Protein AF-A0A7V1QRY2-F1 (afdb_monomer)

Nearest PDB structures (foldseek):
  7t5u-assembly1_A  TM=5.428E-01  e=4.497E-02  Escherichia coli
  8tac-assembly2_B  TM=6.209E-01  e=4.074E-01  synthetic construct
  1zz7-assembly1_A-2  TM=4.964E-01  e=3.832E-01  Streptomyces wedmorensis
  9f9s-assembly1_CN  TM=3.972E-01  e=2.497E-01  Saccharomyces cerevisiae
  6b9r-assembly1_D  T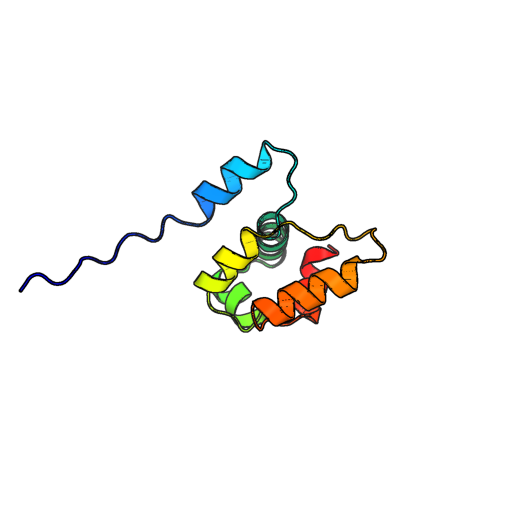M=4.075E-01  e=3.605E-01  Streptomyces albus

Solvent-accessible surface area (backbone atoms only — not comparable to full-atom values): 5618 Å² total; per-residue (Å²): 137,82,78,82,76,82,74,80,75,82,54,66,69,68,57,57,67,62,41,72,76,68,82,58,57,34,32,36,59,37,56,46,54,48,23,66,75,69,73,46,52,67,63,57,51,14,56,71,32,63,37,50,55,66,56,47,51,60,50,26,72,34,76,45,61,52,69,87,45,94,58,23,69,63,50,44,44,53,50,16,65,74,63,57,33,44,42,68,61,50,42,58,44,59,67,106

Radius of gyration: 14.47 Å; Cα contacts (8 Å, |Δi|>4): 87; chains: 1; bounding box: 27×27×54 Å

pLDDT: mean 79.8, std 19.7, range [36.03, 95.25]

Secondary structure (DSSP, 8-state):
--PPP------HHHHHHHHTTTT--BHHHHHHHHHHHHT--HHHHHHHTTS-HHHHHHHHTSBPPPTTSTTHHHHHHHHHHHHT--HHHHHHHH--

Sequence (96 aa):
MSTPEPRPFVGFTAIAGRYATDGTWLVGTALRAYQERHGLSASELAARLGISTEALGWLGMRTRPDPTAATFAREVQRLADTFRCDADLLTAILSA

Structure (mmCIF, N/CA/C/O backbone):
data_AF-A0A7V1QRY2-F1
#
_entry.id   AF-A0A7V1QRY2-F1
#
loop_
_atom_site.group_PDB
_atom_site.id
_atom_site.type_symbol
_atom_site.label_atom_id
_atom_site.label_alt_id
_atom_site.label_comp_id
_atom_site.label_asym_id
_atom_site.label_entity_id
_atom_site.label_seq_id
_atom_site.pdbx_PDB_ins_code
_atom_site.Cartn_x
_atom_site.Cartn_y
_atom_site.Cartn_z
_atom_site.occupancy
_atom_site.B_iso_or_equiv
_atom_site.auth_seq_id
_atom_site.auth_comp_id
_atom_site.auth_asym_id
_atom_site.auth_atom_id
_atom_site.pdbx_PDB_model_num
ATOM 1 N N . MET A 1 1 ? -0.574 9.766 41.902 1.00 46.59 1 MET A N 1
ATOM 2 C CA . MET A 1 1 ? -0.511 8.827 40.762 1.00 46.59 1 MET A CA 1
ATOM 3 C C . MET A 1 1 ? -0.834 9.626 39.514 1.00 46.59 1 MET A C 1
ATOM 5 O O . MET A 1 1 ? -1.999 9.909 39.285 1.00 46.59 1 MET A O 1
ATOM 9 N N . SER A 1 2 ? 0.182 10.092 38.788 1.00 48.78 2 SER A N 1
ATOM 10 C CA . SER A 1 2 ? -0.023 10.863 37.557 1.00 48.78 2 SER A CA 1
ATOM 11 C C . SER A 1 2 ? -0.188 9.891 36.395 1.00 48.78 2 SER A C 1
ATOM 13 O O . SER A 1 2 ? 0.725 9.126 36.091 1.00 48.78 2 SER A O 1
ATOM 15 N N . THR A 1 3 ? -1.369 9.881 35.785 1.00 43.84 3 THR A N 1
ATOM 16 C CA . THR A 1 3 ? -1.623 9.229 34.497 1.00 43.84 3 THR A CA 1
ATOM 17 C C . THR A 1 3 ? -0.698 9.834 33.438 1.00 43.84 3 THR A C 1
ATOM 19 O O . THR A 1 3 ? -0.649 11.062 33.341 1.00 43.84 3 THR A O 1
ATOM 22 N N . PRO A 1 4 ? 0.051 9.034 32.658 1.00 46.53 4 PRO A N 1
ATOM 23 C CA . PRO A 1 4 ? 0.855 9.577 31.571 1.00 46.53 4 PRO A CA 1
ATOM 24 C C . PRO A 1 4 ? -0.071 10.172 30.504 1.00 46.53 4 PRO A C 1
ATOM 26 O O . PRO A 1 4 ? -0.986 9.501 30.027 1.00 46.53 4 PRO A O 1
ATOM 29 N N . GLU A 1 5 ? 0.160 11.438 30.155 1.00 36.03 5 GLU A N 1
ATOM 30 C CA . GLU A 1 5 ? -0.565 12.119 29.084 1.00 36.03 5 GLU A CA 1
ATOM 31 C C . GLU A 1 5 ? -0.359 11.397 27.740 1.00 36.03 5 GLU A C 1
ATOM 33 O O . GLU A 1 5 ? 0.755 10.938 27.446 1.00 36.03 5 GLU A O 1
ATOM 38 N N . PRO A 1 6 ? -1.403 11.287 26.899 1.00 43.12 6 PRO A N 1
ATOM 39 C CA . PRO A 1 6 ? -1.250 10.765 25.551 1.00 43.12 6 PRO A CA 1
ATOM 40 C C . PRO A 1 6 ? -0.334 11.706 24.763 1.00 43.12 6 PRO A C 1
ATOM 42 O O . PRO A 1 6 ? -0.660 12.869 24.530 1.00 43.12 6 PRO A O 1
ATOM 45 N N . ARG A 1 7 ? 0.839 11.209 24.354 1.00 44.75 7 ARG A N 1
ATOM 46 C CA . ARG A 1 7 ? 1.733 11.972 23.477 1.00 44.75 7 ARG A CA 1
ATOM 47 C C . ARG A 1 7 ? 0.992 12.249 22.164 1.00 44.75 7 ARG A C 1
ATOM 49 O O . ARG A 1 7 ? 0.435 11.304 21.600 1.00 44.75 7 ARG 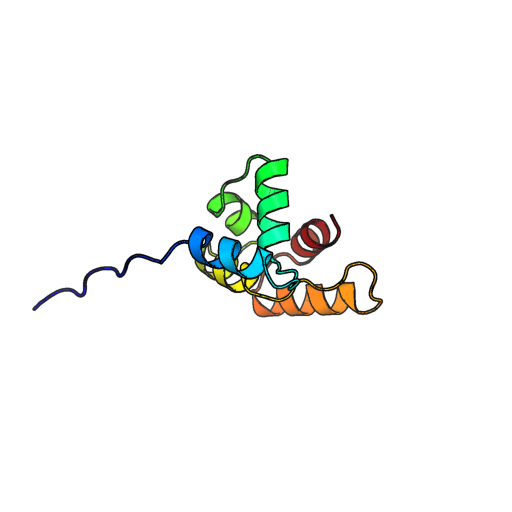A O 1
ATOM 56 N N . PRO A 1 8 ? 1.003 13.485 21.641 1.00 43.34 8 PRO A N 1
ATOM 57 C CA . PRO A 1 8 ? 0.456 13.748 20.321 1.00 43.34 8 PRO A CA 1
ATOM 58 C C . PRO A 1 8 ? 1.229 12.909 19.299 1.00 43.34 8 PRO A C 1
ATOM 60 O O . PRO A 1 8 ? 2.452 13.019 19.184 1.00 43.34 8 PRO A O 1
ATOM 63 N N . PHE A 1 9 ? 0.517 12.043 18.577 1.00 45.16 9 PHE A N 1
ATOM 64 C CA . PHE A 1 9 ? 1.045 11.355 17.406 1.00 45.16 9 PHE A CA 1
ATOM 65 C C . PHE A 1 9 ? 1.381 12.443 16.387 1.00 45.16 9 PHE A C 1
ATOM 67 O O . PHE A 1 9 ? 0.480 13.043 15.799 1.00 45.16 9 PHE A O 1
ATOM 74 N N . VAL A 1 10 ? 2.665 12.785 16.263 1.00 46.66 10 VAL A N 1
ATOM 75 C CA . VAL A 1 10 ? 3.132 13.800 15.315 1.00 46.66 10 VAL A CA 1
ATOM 76 C C . VAL A 1 10 ? 2.721 13.321 13.930 1.00 46.66 10 VAL A C 1
ATOM 78 O O . VAL A 1 10 ? 3.238 12.332 13.414 1.00 46.66 10 VAL A O 1
ATOM 81 N N . GLY A 1 11 ? 1.694 13.980 13.397 1.00 41.69 11 GLY A N 1
ATOM 82 C CA . GLY A 1 11 ? 0.957 13.537 12.231 1.00 41.69 11 GLY A CA 1
ATOM 83 C C . GLY A 1 11 ? 1.859 13.332 11.022 1.00 41.69 11 GLY A C 1
ATOM 84 O O . GLY A 1 11 ? 2.761 14.122 10.740 1.00 41.69 11 GLY A O 1
ATOM 85 N N . PHE A 1 12 ? 1.541 12.272 10.285 1.00 49.53 12 PHE A N 1
ATOM 86 C CA . PHE A 1 12 ? 2.014 11.881 8.955 1.00 49.53 12 PHE A CA 1
ATOM 87 C C . PHE A 1 12 ? 2.361 13.049 8.001 1.00 49.53 12 PHE A C 1
ATOM 89 O O . PHE A 1 12 ? 3.268 12.942 7.176 1.00 49.53 12 PHE A O 1
ATOM 96 N N . THR A 1 13 ? 1.689 14.194 8.148 1.00 52.03 13 THR A N 1
ATOM 97 C CA . THR A 1 13 ? 1.915 15.443 7.412 1.00 52.03 13 THR A CA 1
ATOM 98 C C . THR A 1 13 ? 3.326 16.022 7.548 1.00 52.03 13 THR A C 1
ATOM 100 O O . THR A 1 13 ? 3.864 16.498 6.550 1.00 52.03 13 THR A O 1
ATOM 103 N N . ALA A 1 14 ? 3.956 15.968 8.726 1.00 48.12 14 ALA A N 1
ATOM 104 C CA . ALA A 1 14 ? 5.292 16.548 8.919 1.00 48.12 14 ALA A CA 1
ATOM 105 C C . ALA A 1 14 ? 6.407 15.690 8.297 1.00 48.12 14 ALA A C 1
ATOM 107 O O . ALA A 1 14 ? 7.437 16.206 7.865 1.00 48.12 14 ALA A O 1
ATOM 108 N N . ILE A 1 15 ? 6.188 14.376 8.232 1.00 49.97 15 ILE A N 1
ATOM 109 C CA . ILE A 1 15 ? 7.153 13.414 7.699 1.00 49.97 15 ILE A CA 1
ATOM 110 C C . ILE A 1 15 ? 7.104 13.473 6.169 1.00 49.97 15 ILE A C 1
ATOM 112 O O . ILE A 1 15 ? 8.118 13.765 5.545 1.00 49.97 15 ILE A O 1
ATOM 116 N N . ALA A 1 16 ? 5.922 13.338 5.557 1.00 48.66 16 ALA A N 1
ATOM 117 C CA . ALA A 1 16 ? 5.768 13.325 4.098 1.00 48.66 16 ALA A CA 1
ATOM 118 C C . ALA A 1 16 ? 6.312 14.591 3.398 1.00 48.66 16 ALA A C 1
ATOM 120 O O . ALA A 1 16 ? 6.877 14.494 2.309 1.00 48.66 16 ALA A O 1
ATOM 121 N N . GLY A 1 17 ? 6.206 15.766 4.034 1.00 43.66 17 GLY A N 1
ATOM 122 C CA . GLY A 1 17 ? 6.709 17.026 3.475 1.00 43.66 17 GLY A CA 1
ATOM 123 C C . GLY A 1 17 ? 8.236 17.116 3.364 1.00 43.66 17 GLY A C 1
ATOM 124 O O . GLY A 1 17 ? 8.733 17.851 2.520 1.00 43.66 17 GLY A O 1
ATOM 125 N N . ARG A 1 18 ? 8.991 16.357 4.173 1.00 43.91 18 ARG A N 1
ATOM 126 C CA . ARG A 1 18 ? 10.464 16.422 4.204 1.00 43.91 18 ARG A CA 1
ATOM 127 C C . ARG A 1 18 ? 11.135 15.438 3.235 1.00 43.91 18 ARG A C 1
ATOM 129 O O . ARG A 1 18 ? 12.245 15.701 2.785 1.00 43.91 18 ARG A O 1
ATOM 136 N N . TYR A 1 19 ? 10.451 14.350 2.867 1.00 45.56 19 TYR A N 1
ATOM 137 C CA . TYR A 1 19 ? 10.966 13.334 1.931 1.00 45.56 19 TYR A CA 1
ATOM 138 C C . TYR A 1 19 ? 10.661 13.632 0.460 1.00 45.56 19 TYR A C 1
ATOM 140 O O . TYR A 1 19 ? 11.324 13.086 -0.416 1.00 45.56 19 TYR A O 1
ATOM 148 N N . ALA A 1 20 ? 9.716 14.535 0.171 1.00 46.31 20 ALA A N 1
ATOM 149 C CA . ALA A 1 20 ? 9.482 15.014 -1.194 1.00 46.31 20 ALA A CA 1
ATOM 150 C C . ALA A 1 20 ? 10.718 15.718 -1.796 1.00 46.31 20 ALA A C 1
ATOM 152 O O . ALA A 1 20 ? 10.883 15.742 -3.011 1.00 46.31 20 ALA A O 1
ATOM 153 N N . THR A 1 21 ? 11.599 16.260 -0.950 1.00 43.47 21 THR A N 1
ATOM 154 C CA . THR A 1 21 ? 12.802 17.007 -1.346 1.00 43.47 21 THR A CA 1
ATOM 155 C C . THR A 1 21 ? 14.021 16.144 -1.691 1.00 43.47 21 THR A C 1
ATOM 157 O O . THR A 1 21 ? 14.940 16.666 -2.311 1.00 43.47 21 THR A O 1
ATOM 160 N N . ASP A 1 22 ? 14.044 14.853 -1.335 1.00 45.41 22 ASP A N 1
ATOM 161 C CA . ASP A 1 22 ? 15.272 14.028 -1.380 1.00 45.41 22 ASP A CA 1
ATOM 162 C C . ASP A 1 22 ? 15.280 12.961 -2.494 1.00 45.41 22 ASP A C 1
ATOM 164 O O . ASP A 1 22 ? 16.093 12.044 -2.490 1.00 45.41 22 ASP A O 1
ATOM 168 N N . GLY A 1 23 ? 14.333 13.003 -3.439 1.00 49.94 23 GLY A N 1
ATOM 169 C CA . GLY A 1 23 ? 14.256 12.005 -4.521 1.00 49.94 23 GLY A CA 1
ATOM 170 C C . GLY A 1 23 ? 13.921 10.575 -4.061 1.00 49.94 23 GLY A C 1
ATOM 171 O O . GLY A 1 23 ? 13.822 9.670 -4.887 1.00 49.94 23 GLY A O 1
ATOM 172 N N . THR A 1 24 ? 13.690 10.355 -2.763 1.00 57.16 24 THR A N 1
ATOM 173 C CA . THR A 1 24 ? 13.253 9.066 -2.222 1.00 57.16 24 THR A CA 1
ATOM 174 C C . THR A 1 24 ? 11.741 8.930 -2.401 1.00 57.16 24 THR A C 1
ATOM 176 O O . THR A 1 24 ? 10.953 9.543 -1.681 1.00 57.16 24 THR A O 1
ATOM 179 N N . TRP A 1 25 ? 11.310 8.115 -3.367 1.00 75.38 25 TRP A N 1
ATOM 180 C CA . TRP A 1 25 ? 9.902 7.744 -3.511 1.00 75.38 25 TRP A CA 1
ATOM 181 C C . TRP A 1 25 ? 9.474 6.868 -2.332 1.00 75.38 25 TRP A C 1
ATOM 183 O O . TRP A 1 25 ? 9.879 5.715 -2.211 1.00 75.38 25 TRP A O 1
ATOM 193 N N . LEU A 1 26 ? 8.646 7.421 -1.448 1.00 86.44 26 LEU A N 1
ATOM 194 C CA . LEU A 1 26 ? 8.030 6.689 -0.347 1.00 86.44 26 LEU A CA 1
ATOM 195 C C . LEU A 1 26 ? 6.661 6.137 -0.746 1.00 86.44 26 LEU A C 1
ATOM 197 O O . LEU A 1 26 ? 5.927 6.743 -1.531 1.00 86.44 26 LEU A O 1
ATOM 201 N N . VAL A 1 27 ? 6.273 5.024 -0.122 1.00 89.75 27 VAL A N 1
ATOM 202 C CA . VAL A 1 27 ? 4.919 4.458 -0.225 1.00 89.75 27 VAL A CA 1
ATOM 203 C C . VAL A 1 27 ? 3.865 5.486 0.202 1.00 89.75 27 VAL A C 1
ATOM 205 O O . VAL A 1 27 ? 2.793 5.557 -0.395 1.00 89.75 27 VAL A O 1
ATOM 208 N N . GLY A 1 28 ? 4.183 6.352 1.171 1.00 88.31 28 GLY A N 1
ATOM 209 C CA . GLY A 1 28 ? 3.286 7.402 1.654 1.00 88.31 28 GLY A CA 1
ATOM 210 C C . GLY A 1 28 ? 2.818 8.370 0.565 1.00 88.31 28 GLY A C 1
ATOM 211 O O . GLY A 1 28 ? 1.672 8.815 0.605 1.00 88.31 28 GLY A O 1
ATOM 212 N N . THR A 1 2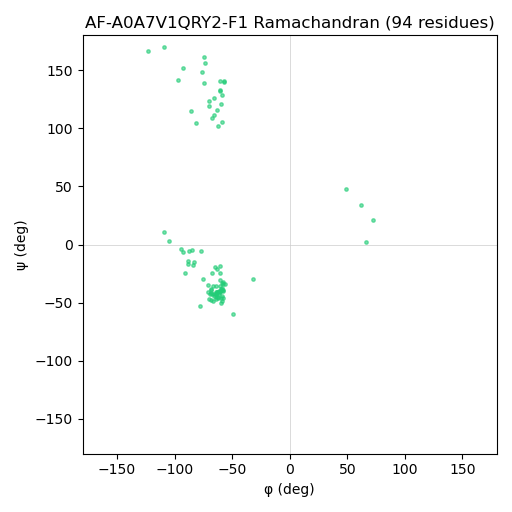9 ? 3.653 8.641 -0.443 1.00 88.00 29 THR A N 1
ATOM 213 C CA . THR A 1 29 ? 3.284 9.494 -1.582 1.00 88.00 29 THR A CA 1
ATOM 214 C C . THR A 1 29 ? 2.216 8.826 -2.450 1.00 88.00 29 THR A C 1
ATOM 216 O O . THR A 1 29 ? 1.238 9.471 -2.820 1.00 88.00 29 THR A O 1
ATOM 219 N N . ALA A 1 30 ? 2.348 7.521 -2.711 1.00 90.12 30 ALA A N 1
ATOM 220 C CA . ALA A 1 30 ? 1.359 6.754 -3.471 1.00 90.12 30 ALA A CA 1
ATOM 221 C C . ALA A 1 30 ? 0.041 6.586 -2.693 1.00 90.12 30 ALA A C 1
ATOM 223 O O . ALA A 1 30 ? -1.039 6.804 -3.240 1.00 90.12 30 ALA A O 1
ATOM 224 N N . LEU A 1 31 ? 0.118 6.298 -1.387 1.00 90.88 31 LEU A N 1
ATOM 225 C CA . LEU A 1 31 ? -1.059 6.223 -0.512 1.00 90.88 31 LEU A CA 1
ATOM 226 C C . LEU A 1 31 ? -1.822 7.553 -0.467 1.00 90.88 31 LEU A C 1
ATOM 228 O O . LEU A 1 31 ? -3.053 7.561 -0.417 1.00 90.88 31 LEU A O 1
ATOM 232 N N . ARG A 1 32 ? -1.108 8.684 -0.467 1.00 88.44 32 ARG A N 1
ATOM 233 C CA . ARG A 1 32 ? -1.716 10.017 -0.505 1.00 88.44 32 ARG A CA 1
ATOM 234 C C . ARG A 1 32 ? -2.396 10.292 -1.845 1.00 88.44 32 ARG A C 1
ATOM 236 O O . ARG A 1 32 ? -3.550 10.706 -1.844 1.00 88.44 32 ARG A O 1
ATOM 243 N N . ALA A 1 33 ? -1.726 10.014 -2.962 1.00 89.62 33 ALA A N 1
ATOM 244 C CA . ALA A 1 33 ? -2.316 10.179 -4.290 1.00 89.62 33 ALA A CA 1
ATOM 245 C C . ALA A 1 33 ? -3.595 9.337 -4.449 1.00 89.62 33 ALA A C 1
ATOM 247 O O . ALA A 1 33 ? -4.598 9.810 -4.980 1.00 89.62 33 ALA A O 1
ATOM 248 N N . TYR A 1 34 ? -3.595 8.111 -3.919 1.00 91.38 34 TYR A N 1
ATOM 249 C CA . TYR A 1 34 ? -4.778 7.255 -3.910 1.00 91.38 34 TYR A CA 1
ATOM 250 C C . TYR A 1 34 ? -5.913 7.818 -3.038 1.00 91.38 34 TYR A C 1
ATOM 252 O O . TYR A 1 34 ? -7.067 7.821 -3.465 1.00 91.38 34 TYR A O 1
ATOM 260 N N . GLN A 1 35 ? -5.604 8.346 -1.847 1.00 90.69 35 GLN A N 1
ATOM 261 C CA . GLN A 1 35 ? -6.592 9.027 -0.997 1.00 90.69 35 GLN A CA 1
ATOM 262 C C . GLN A 1 35 ? -7.230 10.220 -1.707 1.00 90.69 35 GLN A C 1
ATOM 264 O O . GLN A 1 35 ? -8.452 10.323 -1.733 1.00 90.69 35 GLN A O 1
ATOM 269 N N . GLU A 1 36 ? -6.421 11.084 -2.318 1.00 91.56 36 GLU A N 1
ATOM 270 C CA . GLU A 1 36 ? -6.895 12.274 -3.030 1.00 91.56 36 GLU A CA 1
ATOM 271 C C . GLU A 1 36 ? -7.755 11.893 -4.245 1.00 91.56 36 GLU A C 1
ATOM 273 O O . GLU A 1 36 ? -8.838 12.445 -4.434 1.00 91.56 36 GLU A O 1
ATOM 278 N N . ARG A 1 37 ? -7.336 10.885 -5.022 1.00 91.56 37 ARG A N 1
ATOM 279 C CA . ARG A 1 37 ? -8.079 10.388 -6.191 1.00 91.56 37 ARG A CA 1
ATOM 280 C C . ARG A 1 37 ? -9.432 9.770 -5.832 1.00 91.56 37 ARG A C 1
ATOM 282 O O . ARG A 1 37 ? -10.375 9.884 -6.610 1.00 91.56 37 ARG A O 1
ATOM 289 N N . HIS A 1 38 ? -9.521 9.087 -4.694 1.00 90.62 38 HIS A N 1
ATOM 290 C CA . HIS A 1 38 ? -10.724 8.360 -4.279 1.00 90.62 38 HIS A CA 1
ATOM 291 C C . HIS A 1 38 ? -11.523 9.066 -3.171 1.00 90.62 38 HIS A C 1
ATOM 293 O O . HIS A 1 38 ? -12.520 8.512 -2.712 1.00 90.62 38 HIS A O 1
ATOM 299 N N . GLY A 1 39 ? -11.101 10.260 -2.742 1.00 93.06 39 GLY A N 1
ATOM 300 C CA . GLY A 1 39 ? -11.745 11.020 -1.668 1.00 93.06 39 GLY A CA 1
ATOM 301 C C . GLY A 1 39 ? -11.740 10.305 -0.314 1.00 93.06 39 GLY A C 1
ATOM 302 O O . GLY A 1 39 ? -12.712 10.413 0.425 1.00 93.06 39 GLY A O 1
ATOM 303 N N . LEU A 1 40 ? -10.686 9.541 -0.006 1.00 92.00 40 LEU A N 1
ATOM 304 C CA . LEU A 1 40 ? -10.606 8.720 1.207 1.00 92.00 40 LEU A CA 1
ATOM 305 C C . LEU A 1 40 ? -9.837 9.419 2.318 1.00 92.00 40 LEU A C 1
ATOM 307 O O . LEU A 1 40 ? -8.780 10.005 2.091 1.00 92.00 40 LEU A O 1
ATOM 311 N N . SER A 1 41 ? -10.314 9.252 3.544 1.00 91.31 41 SER A N 1
ATOM 312 C CA . SER A 1 41 ? -9.521 9.519 4.737 1.00 91.31 41 SER A CA 1
ATOM 313 C C . SER A 1 41 ? -8.481 8.419 4.981 1.00 91.31 41 SER A C 1
ATOM 315 O O . SER A 1 41 ? -8.611 7.277 4.528 1.00 91.31 41 SER A O 1
ATOM 317 N N . ALA A 1 42 ? -7.468 8.732 5.792 1.00 85.81 42 ALA A N 1
ATOM 318 C CA . ALA A 1 42 ? -6.466 7.756 6.219 1.00 85.81 42 ALA A CA 1
ATOM 319 C C . ALA A 1 42 ? -7.091 6.557 6.960 1.00 85.81 42 ALA A C 1
ATOM 321 O O . ALA A 1 42 ? -6.614 5.434 6.824 1.00 85.81 42 ALA A O 1
ATOM 322 N N . SER A 1 43 ? -8.175 6.783 7.713 1.00 91.25 43 SER A N 1
ATOM 323 C CA . SER A 1 43 ? -8.914 5.724 8.411 1.00 91.25 43 SER A CA 1
ATOM 324 C C . SER A 1 43 ? -9.588 4.765 7.434 1.00 91.25 43 SER A C 1
ATOM 326 O O . SER A 1 43 ? -9.510 3.552 7.606 1.00 91.25 43 SER A O 1
ATOM 328 N N . GLU A 1 44 ? -10.234 5.294 6.395 1.00 93.69 44 GLU A N 1
ATOM 329 C CA . GLU A 1 44 ? -10.908 4.476 5.383 1.00 93.69 44 GLU A CA 1
ATOM 330 C C . GLU A 1 44 ? -9.905 3.699 4.532 1.00 93.69 44 GLU A C 1
ATOM 332 O O . GLU A 1 44 ? -10.132 2.528 4.229 1.00 93.69 44 GLU A O 1
ATOM 337 N N . LEU A 1 45 ? -8.771 4.316 4.182 1.00 92.88 45 LEU A N 1
ATOM 338 C CA . LEU A 1 45 ? -7.696 3.623 3.477 1.00 92.88 45 LEU A CA 1
ATOM 339 C C . LEU A 1 45 ? -7.085 2.508 4.336 1.00 92.88 45 LEU A C 1
ATOM 341 O O . LEU A 1 45 ? -6.893 1.400 3.839 1.00 92.88 45 LEU A O 1
ATOM 345 N N . ALA A 1 46 ? -6.813 2.773 5.617 1.00 92.06 46 ALA A N 1
ATOM 346 C CA . ALA A 1 46 ? -6.300 1.766 6.542 1.00 92.06 46 ALA A CA 1
ATOM 347 C C . ALA A 1 46 ? -7.271 0.579 6.666 1.00 92.06 46 ALA A C 1
ATOM 349 O O . ALA A 1 46 ? -6.855 -0.568 6.516 1.00 92.06 46 ALA A O 1
ATOM 350 N N . ALA A 1 47 ? -8.570 0.858 6.825 1.00 94.06 47 ALA A N 1
ATOM 351 C CA . ALA A 1 47 ? -9.609 -0.166 6.882 1.00 94.06 47 ALA A CA 1
ATOM 352 C C . ALA A 1 47 ? -9.680 -1.004 5.596 1.00 94.06 47 ALA A C 1
ATOM 354 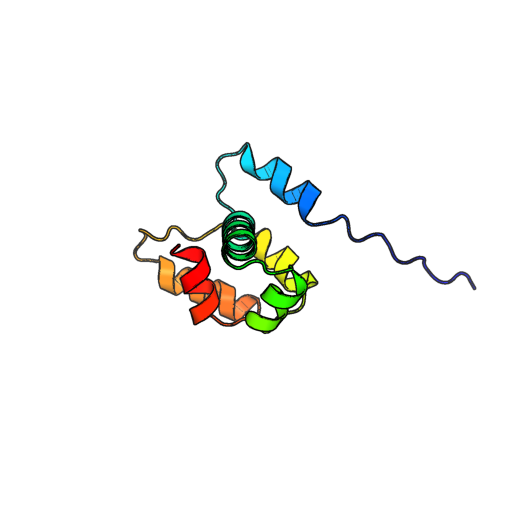O O . ALA A 1 47 ? -9.798 -2.224 5.671 1.00 94.06 47 ALA A O 1
ATOM 355 N N . ARG A 1 48 ? -9.554 -0.377 4.419 1.00 94.56 48 ARG A N 1
ATOM 356 C CA . ARG A 1 48 ? -9.517 -1.093 3.132 1.00 94.56 48 ARG A CA 1
ATOM 357 C C . ARG A 1 48 ? -8.283 -1.968 2.962 1.00 94.56 48 ARG A C 1
ATOM 359 O O . ARG A 1 48 ? -8.389 -3.038 2.383 1.00 94.56 48 ARG A O 1
ATOM 366 N N . LEU A 1 49 ? -7.139 -1.528 3.475 1.00 93.19 49 LEU A N 1
ATOM 367 C CA . LEU A 1 49 ? -5.912 -2.322 3.508 1.00 93.19 49 LEU A CA 1
ATOM 368 C C . LEU A 1 49 ? -5.921 -3.387 4.618 1.00 93.19 49 LEU A C 1
ATOM 370 O O . LEU A 1 49 ? -4.983 -4.173 4.691 1.00 93.19 49 LEU A O 1
ATOM 374 N N . GLY A 1 50 ? -6.939 -3.419 5.484 1.00 95.25 50 GLY A N 1
ATOM 375 C CA . GLY A 1 50 ? -7.024 -4.359 6.604 1.00 95.25 50 GLY A CA 1
ATOM 376 C C . GLY A 1 50 ? -6.050 -4.064 7.750 1.00 95.25 50 GLY A C 1
ATOM 377 O O . GLY A 1 50 ? -5.752 -4.959 8.537 1.00 95.25 50 GLY A O 1
ATOM 378 N N . ILE A 1 51 ? -5.548 -2.830 7.864 1.00 93.44 51 ILE A N 1
ATOM 379 C CA . ILE A 1 51 ? -4.545 -2.430 8.865 1.00 93.44 51 ILE A CA 1
ATOM 380 C C . ILE A 1 51 ? -5.017 -1.271 9.742 1.00 93.44 51 ILE A C 1
ATOM 382 O O . ILE A 1 51 ? -5.993 -0.585 9.448 1.00 93.44 51 ILE A O 1
ATOM 386 N N . 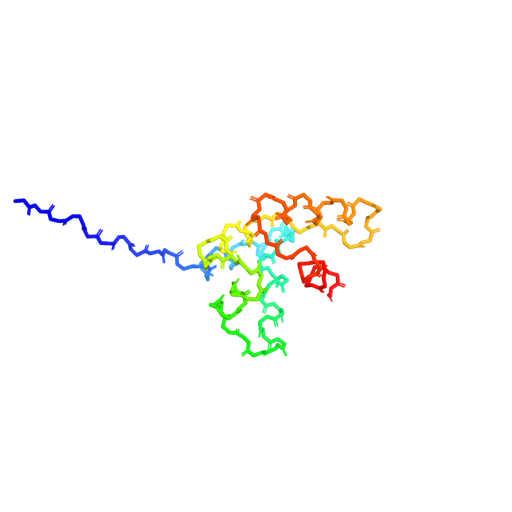SER A 1 52 ? -4.297 -1.025 10.839 1.00 93.12 52 SER A N 1
ATOM 387 C CA . SER A 1 52 ? -4.513 0.164 11.663 1.00 93.12 52 SER A CA 1
ATOM 388 C C . SER A 1 52 ? -3.969 1.425 10.983 1.00 93.12 52 SER A C 1
ATOM 390 O O . SER A 1 52 ? -3.045 1.378 10.169 1.00 93.12 52 SER A O 1
ATOM 392 N N . THR A 1 53 ? -4.503 2.587 11.359 1.00 88.88 53 THR A N 1
ATOM 393 C CA . THR A 1 53 ? -3.992 3.895 10.911 1.00 88.88 53 THR A CA 1
ATOM 394 C C . THR A 1 53 ? -2.537 4.128 11.320 1.00 88.88 53 THR A C 1
ATOM 396 O O . THR A 1 53 ? -1.785 4.770 10.590 1.00 88.88 53 THR A O 1
ATOM 399 N N . GLU A 1 54 ? -2.10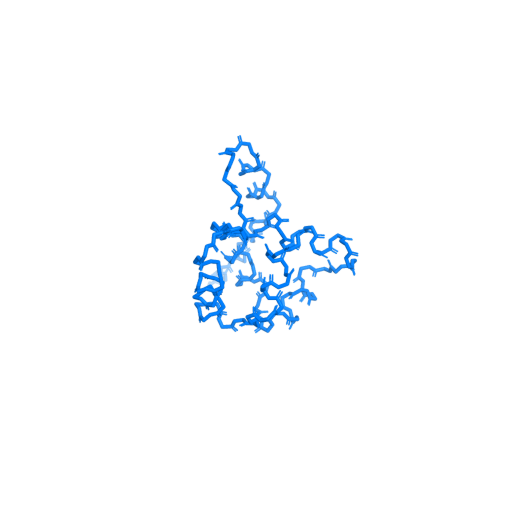9 3.564 12.451 1.00 89.81 54 GLU A N 1
ATOM 400 C CA . GLU A 1 54 ? -0.709 3.585 12.870 1.00 89.81 54 GLU A CA 1
ATOM 401 C C . GLU A 1 54 ? 0.172 2.764 11.915 1.00 89.81 54 GLU A C 1
ATOM 403 O O . GLU A 1 54 ? 1.182 3.264 11.417 1.00 89.81 54 GLU A O 1
ATOM 408 N N . ALA A 1 55 ? -0.235 1.530 11.597 1.00 90.69 55 ALA A N 1
ATOM 409 C CA . ALA A 1 55 ? 0.467 0.679 10.639 1.00 90.69 55 ALA A CA 1
ATOM 410 C C . ALA A 1 55 ? 0.517 1.311 9.240 1.00 90.69 55 ALA A C 1
ATOM 412 O O . ALA A 1 55 ? 1.541 1.211 8.568 1.00 90.69 55 ALA A O 1
ATOM 413 N N . LEU A 1 56 ? -0.535 2.030 8.831 1.00 90.88 56 LEU A N 1
ATOM 414 C CA . LEU A 1 56 ? -0.548 2.817 7.596 1.00 90.88 56 LEU A CA 1
ATOM 415 C C . LEU A 1 56 ? 0.530 3.916 7.612 1.00 90.88 56 LEU A C 1
ATOM 417 O O . LEU A 1 56 ? 1.209 4.133 6.607 1.00 90.88 56 LEU A O 1
ATOM 421 N N . GLY A 1 57 ? 0.733 4.577 8.755 1.00 88.50 57 GLY A N 1
ATOM 422 C CA . GLY A 1 57 ? 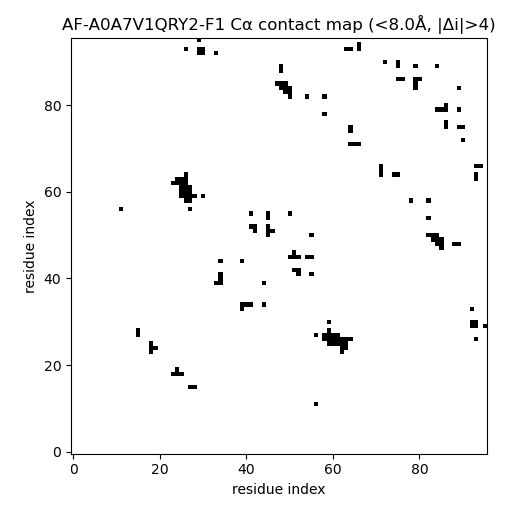1.814 5.546 8.941 1.00 88.50 57 GLY A CA 1
ATOM 423 C C . GLY A 1 57 ? 3.200 4.916 8.785 1.00 88.50 57 GLY A C 1
ATOM 424 O O . GLY A 1 57 ? 4.042 5.442 8.056 1.00 88.50 57 GLY A O 1
ATOM 425 N N . TRP A 1 58 ? 3.419 3.754 9.407 1.00 90.62 58 TRP A N 1
ATOM 426 C CA . TRP A 1 58 ? 4.664 2.990 9.279 1.00 90.62 58 TRP A CA 1
ATOM 427 C C . TRP A 1 58 ? 4.912 2.483 7.854 1.00 90.62 58 TRP A C 1
ATOM 429 O O . TRP A 1 58 ? 6.038 2.563 7.361 1.00 90.62 58 TRP A O 1
ATOM 439 N N . LEU A 1 59 ? 3.868 2.006 7.172 1.00 90.81 59 LEU A N 1
ATOM 440 C CA . LEU A 1 59 ? 3.920 1.598 5.770 1.00 90.81 59 LEU A CA 1
ATOM 441 C C . LEU A 1 59 ? 4.297 2.780 4.875 1.00 90.81 59 LEU A C 1
ATOM 443 O O . LEU A 1 59 ? 5.152 2.642 4.006 1.00 90.81 59 LEU A O 1
ATOM 447 N N . GLY A 1 60 ? 3.730 3.961 5.130 1.00 90.25 60 GLY A N 1
ATOM 448 C CA . GLY A 1 60 ? 4.022 5.166 4.361 1.00 90.25 60 GLY A CA 1
ATOM 449 C C . GLY A 1 60 ? 5.476 5.642 4.446 1.00 90.25 60 GLY A C 1
ATOM 450 O O . GLY A 1 60 ? 5.929 6.333 3.538 1.00 90.25 60 GLY A O 1
ATOM 451 N N . MET A 1 61 ? 6.219 5.243 5.481 1.00 89.12 61 MET A N 1
ATOM 452 C CA . MET A 1 61 ? 7.653 5.533 5.628 1.00 89.12 61 MET A CA 1
ATOM 453 C C . MET A 1 61 ? 8.560 4.529 4.904 1.00 89.12 61 MET A C 1
ATOM 455 O O . MET A 1 61 ? 9.777 4.701 4.892 1.00 89.12 61 MET A O 1
ATOM 459 N N . ARG A 1 62 ? 8.005 3.467 4.309 1.00 90.88 62 ARG A N 1
ATOM 460 C CA . ARG A 1 62 ? 8.784 2.522 3.505 1.00 90.88 62 ARG A CA 1
ATOM 461 C C . ARG A 1 62 ? 9.103 3.109 2.135 1.00 90.88 62 ARG A C 1
ATOM 463 O O . ARG A 1 62 ? 8.305 3.853 1.561 1.00 90.88 62 ARG A O 1
ATOM 470 N N . THR A 1 63 ? 10.251 2.718 1.593 1.00 89.31 63 THR A N 1
ATOM 471 C CA . THR A 1 63 ? 10.609 2.984 0.198 1.00 89.31 63 THR A CA 1
ATOM 472 C C . THR A 1 63 ? 9.588 2.327 -0.724 1.00 89.31 63 THR A C 1
ATOM 474 O O . THR A 1 63 ? 9.238 1.161 -0.532 1.00 89.31 63 THR A O 1
ATOM 477 N N . ARG A 1 64 ? 9.097 3.082 -1.707 1.00 87.94 64 ARG A N 1
ATOM 478 C CA . ARG A 1 64 ? 8.206 2.591 -2.758 1.00 87.94 64 ARG A CA 1
ATOM 479 C C . ARG A 1 64 ? 9.007 1.667 -3.685 1.00 87.94 64 ARG A C 1
ATOM 481 O O . ARG A 1 64 ? 10.002 2.126 -4.245 1.00 87.94 64 ARG A O 1
ATOM 488 N N . PRO A 1 65 ? 8.576 0.410 -3.872 1.00 89.31 65 PRO A N 1
ATOM 489 C CA . PRO A 1 65 ? 9.099 -0.452 -4.927 1.00 89.31 65 PRO A CA 1
ATOM 490 C C . PRO A 1 65 ? 8.920 0.203 -6.302 1.00 89.31 65 PRO A C 1
ATOM 492 O O . PRO A 1 65 ? 7.873 0.801 -6.564 1.00 89.31 65 PRO A O 1
ATOM 495 N N . ASP A 1 66 ? 9.917 0.087 -7.179 1.00 86.88 66 ASP A N 1
ATOM 496 C CA . ASP A 1 66 ? 9.831 0.598 -8.552 1.00 86.88 66 ASP A CA 1
ATOM 497 C C . ASP A 1 66 ? 8.843 -0.260 -9.368 1.00 86.88 66 ASP A C 1
ATOM 499 O O . ASP A 1 66 ? 9.088 -1.458 -9.522 1.00 86.88 66 ASP A O 1
ATOM 503 N N . PRO A 1 67 ? 7.746 0.309 -9.908 1.00 87.38 67 PRO A N 1
ATOM 504 C CA . PRO A 1 67 ? 6.751 -0.443 -10.674 1.00 87.38 67 PRO A CA 1
ATOM 505 C C . PRO A 1 67 ? 7.287 -1.035 -11.986 1.00 87.38 67 PRO A C 1
ATOM 507 O O . PRO A 1 67 ? 6.688 -1.967 -12.519 1.00 87.38 67 PRO A O 1
ATOM 510 N N . THR A 1 68 ? 8.404 -0.525 -12.510 1.00 87.62 68 THR A N 1
ATOM 511 C CA . THR A 1 68 ? 9.043 -1.034 -13.735 1.00 87.62 68 THR A CA 1
ATOM 512 C C . THR A 1 68 ? 10.045 -2.158 -13.464 1.00 87.62 68 THR A C 1
ATOM 514 O O . THR A 1 68 ? 10.442 -2.874 -14.387 1.00 87.62 68 THR A O 1
ATOM 517 N N . ALA A 1 69 ? 10.443 -2.358 -12.204 1.00 88.44 69 ALA A N 1
ATOM 518 C CA . ALA A 1 69 ? 11.385 -3.400 -11.834 1.00 88.44 69 ALA A CA 1
ATOM 519 C C . ALA A 1 69 ? 10.724 -4.786 -11.857 1.00 88.44 69 ALA A C 1
ATOM 521 O O . ALA A 1 69 ? 9.636 -4.998 -11.325 1.00 88.44 69 ALA A O 1
ATOM 522 N N . ALA A 1 70 ? 11.444 -5.793 -12.363 1.00 91.88 70 ALA A N 1
ATOM 523 C CA . ALA A 1 70 ? 10.988 -7.188 -12.335 1.00 91.88 70 ALA A CA 1
ATOM 524 C C . ALA A 1 70 ? 10.758 -7.727 -10.905 1.00 91.88 70 ALA A C 1
ATOM 526 O O . ALA A 1 70 ? 10.086 -8.739 -10.713 1.00 91.88 70 ALA A O 1
ATOM 527 N N . THR A 1 71 ? 11.322 -7.065 -9.888 1.00 91.56 71 THR A N 1
ATOM 528 C CA . THR A 1 71 ? 11.155 -7.420 -8.474 1.00 91.56 71 THR A CA 1
ATOM 529 C C . THR A 1 71 ? 9.931 -6.785 -7.820 1.00 91.56 71 THR A C 1
ATOM 531 O O . THR A 1 71 ? 9.631 -7.158 -6.686 1.00 91.56 71 THR A O 1
ATOM 534 N N . PHE A 1 72 ? 9.203 -5.905 -8.519 1.00 91.25 72 PHE A N 1
ATOM 535 C CA . PHE A 1 72 ? 8.090 -5.121 -7.980 1.00 91.25 72 PHE A CA 1
ATOM 536 C C . PHE A 1 72 ? 7.075 -5.973 -7.217 1.00 91.25 72 PHE A C 1
ATOM 538 O O . PHE A 1 72 ? 6.901 -5.796 -6.015 1.00 91.25 72 PHE A O 1
ATOM 545 N N . ALA A 1 73 ? 6.467 -6.959 -7.882 1.00 91.44 73 ALA A N 1
ATOM 546 C CA . ALA A 1 73 ? 5.430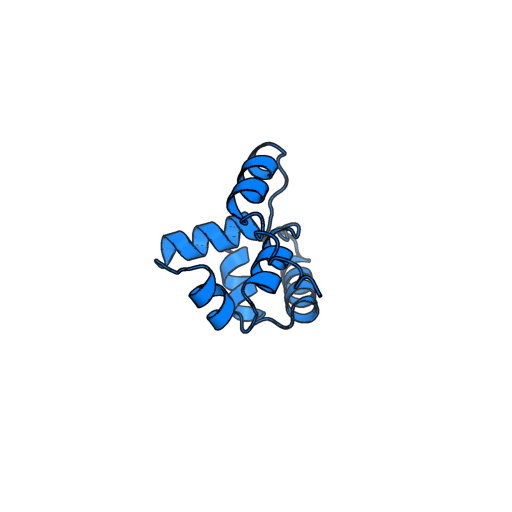 -7.797 -7.279 1.00 91.44 73 ALA A CA 1
ATOM 547 C C . ALA A 1 73 ? 5.928 -8.512 -6.010 1.00 91.44 73 ALA A C 1
ATOM 549 O O . ALA A 1 73 ? 5.226 -8.592 -5.006 1.00 91.44 73 ALA A O 1
ATOM 550 N N . ARG A 1 74 ? 7.184 -8.976 -6.019 1.00 94.00 74 ARG A N 1
ATOM 551 C CA . ARG A 1 74 ? 7.805 -9.631 -4.862 1.00 94.00 74 ARG A CA 1
ATOM 552 C C . ARG A 1 74 ? 8.041 -8.657 -3.709 1.00 94.00 74 ARG A C 1
ATOM 554 O O . ARG A 1 74 ? 7.913 -9.040 -2.550 1.00 94.00 74 ARG A O 1
ATOM 561 N N . GLU A 1 75 ? 8.437 -7.426 -4.004 1.00 93.56 75 GLU A N 1
ATOM 562 C CA . GLU A 1 75 ? 8.659 -6.394 -2.989 1.00 93.56 75 GLU A CA 1
ATOM 563 C C . GLU A 1 75 ? 7.346 -5.904 -2.383 1.00 93.56 75 GLU A C 1
ATOM 565 O O . GLU A 1 75 ? 7.258 -5.779 -1.161 1.00 93.56 75 GLU A O 1
ATOM 570 N N . VAL A 1 76 ? 6.309 -5.724 -3.203 1.00 93.75 76 VAL A N 1
ATOM 571 C CA . VAL A 1 76 ? 4.963 -5.403 -2.722 1.00 93.75 76 VAL A CA 1
ATOM 572 C C . VAL A 1 76 ? 4.415 -6.526 -1.847 1.00 9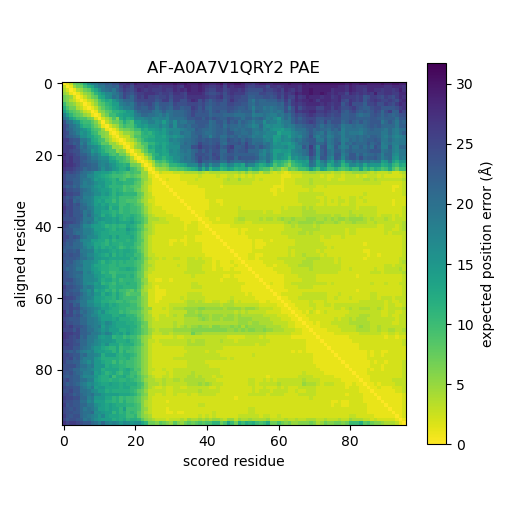3.75 76 VAL A C 1
ATOM 574 O O . VAL A 1 76 ? 3.948 -6.244 -0.746 1.00 93.75 76 VAL A O 1
ATOM 577 N N . GLN A 1 77 ? 4.563 -7.792 -2.256 1.00 93.62 77 GLN A N 1
ATOM 578 C CA . GLN A 1 77 ? 4.145 -8.931 -1.435 1.00 93.62 77 GLN A CA 1
ATOM 579 C C . GLN A 1 77 ? 4.859 -8.943 -0.076 1.00 93.62 77 GLN A C 1
ATOM 581 O O . GLN A 1 77 ? 4.219 -9.095 0.958 1.00 93.62 77 GLN A O 1
ATOM 586 N N . ARG A 1 78 ? 6.177 -8.699 -0.047 1.00 94.38 78 ARG A N 1
ATOM 587 C CA . ARG A 1 78 ? 6.934 -8.613 1.215 1.00 94.38 78 ARG A CA 1
ATOM 588 C C . ARG A 1 78 ? 6.432 -7.496 2.124 1.00 94.38 78 ARG A C 1
ATOM 590 O O . ARG A 1 78 ? 6.395 -7.678 3.342 1.00 94.38 78 ARG A O 1
ATOM 597 N N . LEU A 1 79 ? 6.082 -6.340 1.561 1.00 93.62 79 LEU A N 1
ATOM 598 C CA . LEU A 1 79 ? 5.480 -5.248 2.324 1.00 93.62 79 LEU A CA 1
ATOM 599 C C . LEU A 1 79 ? 4.117 -5.675 2.873 1.00 93.62 79 LEU A C 1
ATOM 601 O O . LEU A 1 79 ? 3.881 -5.522 4.070 1.00 93.62 79 LEU A O 1
ATOM 605 N N . ALA A 1 80 ? 3.269 -6.275 2.041 1.00 94.25 80 ALA A N 1
ATOM 606 C CA . ALA A 1 80 ? 1.959 -6.753 2.455 1.00 94.25 80 ALA A CA 1
ATOM 607 C C . ALA A 1 80 ? 2.045 -7.768 3.600 1.00 94.25 80 ALA A C 1
ATOM 609 O O . ALA A 1 80 ? 1.386 -7.590 4.622 1.00 94.25 80 ALA A O 1
ATOM 610 N N . ASP A 1 81 ? 2.946 -8.746 3.505 1.00 94.88 81 ASP A N 1
ATOM 611 C CA . ASP A 1 81 ? 3.177 -9.738 4.560 1.00 94.88 81 ASP A CA 1
ATOM 612 C C . ASP A 1 81 ? 3.697 -9.091 5.856 1.00 94.88 81 ASP A C 1
ATOM 614 O O . ASP A 1 81 ? 3.255 -9.430 6.956 1.00 94.88 81 ASP A O 1
ATOM 618 N N . THR A 1 82 ? 4.612 -8.121 5.739 1.00 94.88 82 THR A N 1
ATOM 619 C CA . THR A 1 82 ? 5.203 -7.412 6.890 1.00 94.88 82 THR A CA 1
ATOM 620 C C . THR A 1 82 ? 4.151 -6.625 7.668 1.00 94.88 82 THR A C 1
ATOM 622 O O . THR A 1 82 ? 4.175 -6.605 8.898 1.00 94.88 82 THR A O 1
ATOM 625 N N . PHE A 1 83 ? 3.234 -5.968 6.956 1.00 92.62 83 PHE A N 1
ATOM 626 C CA . PHE A 1 83 ? 2.182 -5.143 7.550 1.00 92.62 83 PHE A CA 1
ATOM 627 C C . PHE A 1 83 ? 0.860 -5.894 7.744 1.00 92.62 83 PHE A C 1
ATOM 629 O O . PHE A 1 83 ? -0.060 -5.334 8.335 1.00 92.62 83 PHE A O 1
ATOM 636 N N . ARG A 1 84 ? 0.786 -7.155 7.295 1.00 94.19 84 ARG A N 1
ATOM 637 C CA . ARG A 1 84 ? -0.431 -7.978 7.228 1.00 94.19 84 ARG A CA 1
ATOM 638 C C . ARG A 1 84 ? -1.588 -7.229 6.563 1.00 94.19 84 ARG A C 1
ATOM 640 O O . ARG A 1 84 ? -2.688 -7.188 7.107 1.00 94.19 84 ARG A O 1
ATOM 647 N N . CYS A 1 85 ? -1.308 -6.608 5.421 1.00 93.44 85 CYS A N 1
ATOM 648 C CA . CYS A 1 85 ? -2.288 -5.853 4.649 1.00 93.44 85 CYS A CA 1
ATOM 649 C C . CYS A 1 85 ? -2.668 -6.550 3.341 1.00 93.44 85 CYS A C 1
ATOM 651 O O . CYS A 1 85 ? -2.044 -7.528 2.930 1.00 93.44 85 CYS A O 1
ATOM 653 N N . ASP A 1 86 ? -3.701 -6.024 2.690 1.00 94.31 86 ASP A N 1
ATOM 654 C CA . ASP A 1 86 ? -4.157 -6.485 1.381 1.00 94.31 86 ASP A CA 1
ATOM 655 C C . ASP A 1 86 ? -3.101 -6.207 0.289 1.00 94.31 86 ASP A C 1
ATOM 657 O O . ASP A 1 86 ? -2.811 -5.052 -0.047 1.00 94.31 86 ASP A O 1
ATOM 661 N N . ALA A 1 87 ? -2.501 -7.279 -0.240 1.00 93.06 87 ALA A N 1
ATOM 662 C CA . ALA A 1 87 ? -1.425 -7.212 -1.228 1.00 93.06 87 ALA A CA 1
ATOM 663 C C . ALA A 1 87 ? -1.908 -6.741 -2.607 1.00 93.06 87 ALA A C 1
ATOM 665 O O . ALA A 1 87 ? -1.176 -6.025 -3.297 1.00 93.06 87 ALA A O 1
ATOM 666 N N . ASP A 1 88 ? -3.130 -7.100 -3.003 1.00 93.62 88 ASP A N 1
ATOM 667 C CA . ASP A 1 88 ? -3.708 -6.722 -4.293 1.00 93.62 88 ASP A CA 1
ATOM 668 C C . ASP A 1 88 ? -4.012 -5.222 -4.322 1.00 93.62 88 ASP A C 1
ATOM 670 O O . ASP A 1 88 ? -3.611 -4.507 -5.247 1.00 93.62 88 ASP A O 1
ATOM 674 N N . LEU A 1 89 ? -4.638 -4.711 -3.259 1.00 93.50 89 LEU A N 1
ATOM 675 C CA . LEU A 1 89 ? -4.893 -3.285 -3.102 1.00 93.50 89 LEU A CA 1
ATOM 676 C C . LEU A 1 89 ? -3.586 -2.494 -2.995 1.00 93.50 89 LEU A C 1
ATOM 678 O O . LEU A 1 89 ? -3.452 -1.445 -3.628 1.00 93.50 89 LEU A O 1
ATOM 682 N N . LEU A 1 90 ? -2.604 -2.986 -2.231 1.00 93.94 90 LEU A N 1
ATOM 683 C CA . LEU A 1 90 ? -1.302 -2.329 -2.135 1.00 93.94 90 LEU A CA 1
ATOM 684 C C . LEU A 1 90 ? -0.597 -2.281 -3.498 1.00 93.94 90 LEU A C 1
ATOM 686 O O . LEU A 1 90 ? -0.048 -1.242 -3.860 1.00 93.94 90 LEU A O 1
ATOM 690 N N . THR A 1 91 ? -0.661 -3.358 -4.282 1.00 94.50 91 THR A N 1
ATOM 691 C CA . THR A 1 91 ? -0.126 -3.394 -5.650 1.00 94.50 91 THR A CA 1
ATOM 692 C C . THR A 1 91 ? -0.795 -2.340 -6.520 1.00 94.50 91 THR A C 1
ATOM 694 O O . THR A 1 91 ? -0.092 -1.530 -7.119 1.00 94.50 91 THR A O 1
ATOM 697 N N . ALA A 1 92 ? -2.130 -2.283 -6.525 1.00 92.88 92 ALA A N 1
ATOM 698 C CA . ALA A 1 92 ? -2.892 -1.319 -7.317 1.00 92.88 92 ALA A CA 1
ATOM 699 C C . ALA A 1 92 ? -2.550 0.142 -6.972 1.00 92.88 92 ALA A C 1
ATOM 701 O O . ALA A 1 92 ? -2.481 0.989 -7.861 1.00 92.88 92 ALA A O 1
ATOM 702 N N . ILE A 1 93 ? -2.302 0.436 -5.691 1.00 92.06 93 ILE A N 1
ATOM 703 C CA . ILE A 1 93 ? -1.874 1.764 -5.232 1.00 92.06 93 ILE A CA 1
ATOM 704 C C . ILE A 1 93 ? -0.458 2.087 -5.721 1.00 92.06 93 ILE A C 1
ATOM 706 O O . ILE A 1 93 ? -0.181 3.218 -6.116 1.00 92.06 93 ILE A O 1
ATOM 710 N N . LEU A 1 94 ? 0.455 1.115 -5.670 1.00 90.44 94 LEU A N 1
ATOM 711 C CA . LEU A 1 94 ? 1.871 1.321 -5.978 1.00 90.44 94 LEU A CA 1
ATOM 712 C C . LEU A 1 94 ? 2.194 1.245 -7.475 1.00 90.44 94 LEU A C 1
ATOM 714 O O . LEU A 1 94 ? 3.245 1.748 -7.875 1.00 90.44 94 LEU A O 1
ATOM 718 N N . SER A 1 95 ? 1.311 0.667 -8.290 1.00 87.81 95 SER A N 1
ATOM 719 C CA . SER A 1 95 ? 1.420 0.626 -9.753 1.00 87.81 95 SER A CA 1
ATOM 720 C C . SER A 1 95 ? 0.696 1.775 -10.466 1.00 87.81 95 SER A C 1
ATOM 722 O O . SER A 1 95 ? 0.779 1.859 -11.690 1.00 87.81 95 SER A O 1
ATOM 724 N N . ALA A 1 96 ? -0.048 2.608 -9.729 1.00 75.69 96 ALA A N 1
ATOM 725 C CA . ALA A 1 96 ? -0.727 3.799 -10.244 1.00 75.69 96 ALA A CA 1
ATOM 726 C C . ALA A 1 96 ? 0.223 5.000 -10.378 1.00 75.69 96 ALA A C 1
ATOM 728 O O . ALA A 1 96 ? -0.049 5.813 -11.288 1.00 75.69 96 ALA A O 1
#

Mean predicted aligned error: 9.12 Å

Foldseek 3Di:
DDDDDDDPPPDLVVVVVVVVPPPFAFLLVLLVVVCVVVVHDLCRSCVQFVADSVLVSVNRRHGQADLPDPCNLVVLVVSCVVRVTDSVVSSVSSND